Protein AF-A0A959L5H9-F1 (afdb_monomer_lite)

pLDDT: mean 72.54, std 14.06, range [42.75, 88.69]

Sequence (117 aa):
MKNISIQFVFLAFCGVVTWSSCSRAGGNDPGTEYMPDMFHSTAYEANLFDYYYFNTWGSEEDYVQYAMPRKPVKGTIPRGYFGLGASTDQETKSFYQGMPVNGFVPFYYKDTEEEST

Radius of gyration: 29.59 Å; chains: 1; bounding box: 73×29×78 Å

Structure (mmCIF, N/CA/C/O backbone):
data_AF-A0A959L5H9-F1
#
_entry.id   AF-A0A959L5H9-F1
#
loop_
_atom_site.group_PDB
_atom_site.id
_atom_site.type_symbol
_atom_site.label_atom_id
_atom_site.label_alt_id
_atom_site.label_comp_id
_atom_site.label_asym_id
_atom_site.label_entity_id
_atom_site.label_seq_id
_atom_site.pdbx_PDB_ins_code
_atom_site.Cartn_x
_atom_site.Cartn_y
_atom_site.Cartn_z
_atom_site.occupancy
_atom_site.B_iso_or_equiv
_atom_site.auth_seq_id
_atom_site.auth_comp_id
_atom_site.auth_asym_id
_atom_site.auth_atom_id
_atom_site.pdbx_PDB_model_num
ATOM 1 N N . MET A 1 1 ? -40.072 -2.320 46.435 1.00 53.44 1 MET A N 1
ATOM 2 C CA . MET A 1 1 ? -38.609 -2.436 46.650 1.00 53.44 1 MET A CA 1
ATOM 3 C C . MET A 1 1 ? -37.913 -3.421 45.701 1.00 53.44 1 MET A C 1
ATOM 5 O O . MET A 1 1 ? -36.801 -3.117 45.304 1.00 53.44 1 MET A O 1
ATOM 9 N N . LYS A 1 2 ? -38.535 -4.532 45.257 1.00 58.97 2 LYS A N 1
ATOM 10 C CA . LYS A 1 2 ? -37.909 -5.499 44.316 1.00 58.97 2 LYS A CA 1
ATOM 11 C C . LYS A 1 2 ? -37.506 -4.923 42.940 1.00 58.97 2 LYS A C 1
ATOM 13 O O . LYS A 1 2 ? -36.544 -5.387 42.344 1.00 58.97 2 LYS A O 1
ATOM 18 N N . ASN A 1 3 ? -38.212 -3.903 42.453 1.00 62.22 3 ASN A N 1
ATOM 19 C CA . ASN A 1 3 ? -38.055 -3.379 41.088 1.00 62.22 3 ASN A CA 1
ATOM 20 C C . ASN A 1 3 ? -36.878 -2.392 40.974 1.00 62.22 3 ASN A C 1
ATOM 22 O O . ASN A 1 3 ? -36.239 -2.299 39.933 1.00 62.22 3 ASN A O 1
ATOM 26 N N . ILE A 1 4 ? -36.577 -1.683 42.067 1.00 71.12 4 ILE A N 1
ATOM 27 C CA . ILE A 1 4 ? -35.489 -0.701 42.150 1.00 71.12 4 ILE A CA 1
ATOM 28 C C . ILE A 1 4 ? -34.124 -1.391 42.045 1.00 71.12 4 ILE A C 1
ATOM 30 O O . ILE A 1 4 ? -33.257 -0.923 41.316 1.00 71.12 4 ILE A O 1
ATOM 34 N N . SER A 1 5 ? -33.954 -2.555 42.678 1.00 71.62 5 SER A N 1
ATOM 35 C CA . SER A 1 5 ? -32.720 -3.343 42.576 1.00 71.62 5 SER A CA 1
ATOM 36 C C . SER A 1 5 ? -32.450 -3.833 41.147 1.00 71.62 5 SER A C 1
ATOM 38 O O . SER A 1 5 ? -31.308 -3.813 40.706 1.00 71.62 5 SER A O 1
ATOM 40 N N . ILE A 1 6 ? -33.494 -4.207 40.396 1.00 80.44 6 ILE A N 1
ATOM 41 C CA . ILE A 1 6 ? -33.372 -4.605 38.982 1.00 80.44 6 ILE A CA 1
ATOM 42 C C . ILE A 1 6 ? -32.982 -3.417 38.093 1.00 80.44 6 ILE A C 1
ATOM 44 O O . ILE A 1 6 ? -32.136 -3.570 37.216 1.00 80.44 6 ILE A O 1
ATOM 48 N N . GLN A 1 7 ? -33.536 -2.227 38.341 1.00 82.00 7 GLN A N 1
ATOM 49 C CA . GLN A 1 7 ? -33.172 -1.022 37.589 1.00 82.00 7 GLN A CA 1
ATOM 50 C C . GLN A 1 7 ? -31.712 -0.609 37.815 1.00 82.00 7 GLN A C 1
ATOM 52 O O . GLN A 1 7 ? -31.039 -0.235 36.859 1.00 82.00 7 GLN A O 1
ATOM 57 N N . PHE A 1 8 ? -31.188 -0.741 39.038 1.00 84.75 8 PHE A N 1
ATOM 58 C CA . PHE A 1 8 ? -29.773 -0.469 39.318 1.00 84.75 8 PHE A CA 1
ATOM 59 C C . PHE A 1 8 ? -28.826 -1.466 38.643 1.00 84.75 8 PHE A C 1
ATOM 61 O O . PHE A 1 8 ? -27.788 -1.060 38.125 1.00 84.75 8 PHE A O 1
ATOM 68 N N . VAL A 1 9 ? -29.190 -2.750 38.593 1.00 87.12 9 VAL A N 1
ATOM 69 C CA . VAL A 1 9 ? -28.406 -3.766 37.870 1.00 87.12 9 VAL A CA 1
ATOM 70 C C . VAL A 1 9 ? -28.407 -3.486 36.366 1.00 87.12 9 VAL A C 1
ATOM 72 O O . VAL A 1 9 ? -27.364 -3.578 35.724 1.00 87.12 9 VAL A O 1
ATOM 75 N N . PHE A 1 10 ? -29.550 -3.079 35.811 1.00 88.69 10 PHE A N 1
ATOM 76 C CA . PHE A 1 10 ? -29.655 -2.719 34.399 1.00 88.69 10 PHE A CA 1
ATOM 77 C C . PHE A 1 10 ? -28.828 -1.470 34.061 1.00 88.69 10 PHE A C 1
ATOM 79 O O . PHE A 1 10 ? -28.105 -1.455 33.068 1.00 88.69 10 PHE A O 1
ATOM 86 N N . LEU A 1 11 ? -28.860 -0.451 34.925 1.00 88.44 11 LEU A N 1
ATOM 87 C CA . LEU A 1 11 ? -28.059 0.764 34.767 1.00 88.44 11 LEU A CA 1
ATOM 88 C C . LEU A 1 11 ? -26.552 0.469 34.843 1.00 88.44 11 LEU A C 1
ATOM 90 O O . LEU A 1 11 ? -25.780 0.989 34.040 1.00 88.44 11 LEU A O 1
ATOM 94 N N . ALA A 1 12 ? -26.136 -0.394 35.775 1.00 88.12 12 ALA A N 1
ATOM 95 C CA . ALA A 1 12 ? -24.747 -0.827 35.896 1.00 88.12 12 ALA A CA 1
ATOM 96 C C . ALA A 1 12 ? -24.284 -1.600 34.651 1.00 88.12 12 ALA A C 1
ATOM 98 O O . ALA A 1 12 ? -23.188 -1.359 34.152 1.00 88.12 12 ALA A O 1
ATOM 99 N N . PHE A 1 13 ? -25.136 -2.471 34.104 1.00 88.06 13 PHE A N 1
ATOM 100 C CA . PHE A 1 13 ? -24.854 -3.187 32.861 1.00 88.06 13 PHE A CA 1
ATOM 101 C C . PHE A 1 13 ? -24.695 -2.230 31.671 1.00 88.06 13 PHE A C 1
ATOM 103 O O . PHE A 1 13 ? -23.698 -2.307 30.956 1.00 88.06 13 PHE A O 1
ATOM 110 N N . CYS A 1 14 ? -25.613 -1.272 31.500 1.00 86.12 14 CYS A N 1
ATOM 111 C CA . CYS A 1 14 ? -25.499 -0.248 30.459 1.00 86.12 14 CYS A CA 1
ATOM 112 C C . CYS A 1 14 ? -24.209 0.575 30.592 1.00 86.12 14 CYS A C 1
ATOM 114 O O . CYS A 1 14 ? -23.538 0.803 29.589 1.00 86.12 14 CYS A O 1
ATOM 116 N N . GLY A 1 15 ? -23.831 0.965 31.815 1.00 86.25 15 GLY A N 1
ATOM 117 C CA . GLY A 1 15 ? -22.597 1.713 32.067 1.00 86.25 15 GLY A CA 1
ATOM 118 C C . GLY A 1 15 ? -21.334 0.951 31.654 1.00 86.25 15 GLY A C 1
ATOM 119 O O . GLY A 1 15 ? -20.443 1.528 31.029 1.00 86.25 15 GLY A O 1
ATOM 120 N N . VAL A 1 16 ? -21.275 -0.356 31.933 1.00 84.44 16 VAL A N 1
ATOM 121 C CA . VAL A 1 16 ? -20.148 -1.214 31.526 1.00 84.44 16 VAL A CA 1
ATOM 122 C C . VAL A 1 16 ? -20.062 -1.326 30.003 1.00 84.44 16 VAL A C 1
ATOM 124 O O . VAL A 1 16 ? -18.981 -1.136 29.450 1.00 84.44 16 VAL A O 1
ATOM 127 N N . VAL A 1 17 ? -21.191 -1.544 29.317 1.00 84.25 17 VAL A N 1
ATOM 128 C CA . VAL A 1 17 ? -21.231 -1.660 27.847 1.00 84.25 17 VAL A CA 1
ATOM 129 C C . VAL A 1 17 ? -20.755 -0.370 27.172 1.00 84.25 17 VAL A C 1
ATOM 131 O O . VAL A 1 17 ? -19.949 -0.421 26.242 1.00 84.25 17 VAL A O 1
ATOM 134 N N . THR A 1 18 ? -21.184 0.796 27.667 1.00 81.25 18 THR A N 1
ATOM 135 C CA . THR A 1 18 ? -20.755 2.087 27.105 1.00 81.25 18 THR A CA 1
ATOM 136 C C . THR A 1 18 ? -19.272 2.368 27.328 1.00 81.25 18 THR A C 1
ATOM 138 O O . THR A 1 18 ? -18.630 2.948 26.455 1.00 81.25 18 THR A O 1
ATOM 141 N N . TRP A 1 19 ? -18.693 1.922 28.450 1.00 72.12 19 TRP A N 1
ATOM 142 C CA . TRP A 1 19 ? -17.262 2.104 28.714 1.00 72.12 19 TRP A CA 1
ATOM 143 C C . TRP A 1 19 ? -16.373 1.168 27.892 1.00 72.12 19 TRP A C 1
ATOM 145 O O . TRP A 1 19 ? -15.259 1.551 27.537 1.00 72.12 19 TRP A O 1
ATOM 155 N N . SER A 1 20 ? -16.858 -0.028 27.546 1.00 71.19 20 SER A N 1
ATOM 156 C CA . SER A 1 20 ? -16.147 -0.962 26.662 1.00 71.19 20 SER A CA 1
ATOM 157 C C . SER A 1 20 ? -16.190 -0.583 25.176 1.00 71.19 20 SER A C 1
ATOM 159 O O . SER A 1 20 ? -15.522 -1.226 24.375 1.00 71.19 20 SER A O 1
ATOM 161 N N . SER A 1 21 ? -16.949 0.449 24.789 1.00 68.56 21 SER A N 1
ATOM 162 C CA . SER A 1 21 ? -17.135 0.812 23.377 1.00 68.56 21 SER A CA 1
ATOM 163 C C . SER A 1 21 ? -15.960 1.578 22.751 1.00 68.56 21 SER A C 1
ATOM 165 O O . SER A 1 21 ? -15.939 1.749 21.534 1.00 68.56 21 SER A O 1
ATOM 167 N N . CYS A 1 22 ? -14.986 2.048 23.536 1.00 69.69 22 CYS A N 1
ATOM 168 C CA . CYS A 1 22 ? -13.755 2.613 22.982 1.00 69.69 22 CYS A CA 1
ATOM 169 C C . CYS A 1 22 ? -12.804 1.479 22.584 1.00 69.69 22 CYS A C 1
ATOM 171 O O . CYS A 1 22 ? -12.072 0.961 23.430 1.00 69.69 22 CYS A O 1
ATOM 173 N N . SER A 1 23 ? -12.783 1.120 21.300 1.00 67.25 23 SER A N 1
ATOM 174 C CA . SER A 1 23 ? -11.742 0.267 20.719 1.00 67.25 23 SER A CA 1
ATOM 175 C C . SER A 1 23 ? -10.386 0.971 20.860 1.00 67.25 23 SER A C 1
ATOM 177 O O . SER A 1 23 ? -10.095 1.937 20.154 1.00 67.25 23 SER A O 1
ATOM 179 N N . ARG A 1 24 ? -9.564 0.550 21.820 1.00 66.75 24 ARG A N 1
ATOM 180 C CA . ARG A 1 24 ? -8.186 1.037 21.925 1.00 66.75 24 ARG A CA 1
ATOM 181 C C . ARG A 1 24 ? -7.339 0.316 20.884 1.00 66.75 24 ARG A C 1
ATOM 183 O O . ARG A 1 24 ? -7.336 -0.908 20.874 1.00 66.75 24 ARG A O 1
ATOM 190 N N . ALA A 1 25 ? -6.581 1.075 20.097 1.00 71.12 25 ALA A N 1
ATOM 191 C CA . ALA A 1 25 ? -5.457 0.521 19.355 1.00 71.12 25 ALA A CA 1
ATOM 192 C C . ALA A 1 25 ? -4.476 -0.123 20.349 1.00 71.12 25 ALA A C 1
ATOM 194 O O . ALA A 1 25 ? -4.162 0.463 21.395 1.00 71.12 25 ALA A O 1
ATOM 195 N N . GLY A 1 26 ? -4.021 -1.336 20.062 1.00 73.62 26 GLY A N 1
ATOM 196 C CA . GLY A 1 26 ? -3.133 -2.071 20.951 1.00 73.62 26 GLY A CA 1
ATOM 197 C C . GLY A 1 26 ? -2.569 -3.321 20.295 1.00 73.62 26 GLY A C 1
ATOM 198 O O . GLY A 1 26 ? -3.276 -4.034 19.598 1.00 73.62 26 GLY A O 1
ATOM 199 N N . GLY A 1 27 ? -1.295 -3.620 20.557 1.00 80.69 27 GLY A N 1
ATOM 200 C CA . GLY A 1 27 ? -0.632 -4.810 20.016 1.00 80.69 27 GLY A CA 1
ATOM 201 C C . GLY A 1 27 ? -0.776 -4.918 18.494 1.00 80.69 27 GLY A C 1
ATOM 202 O O . GLY A 1 27 ? -0.262 -4.069 17.774 1.00 80.69 27 GLY A O 1
ATOM 203 N N . ASN A 1 28 ? -1.484 -5.959 18.042 1.00 76.44 28 ASN A N 1
ATOM 204 C CA . ASN A 1 28 ? -1.746 -6.256 16.627 1.00 76.44 28 ASN A CA 1
ATOM 205 C C . ASN A 1 28 ? -3.080 -5.688 16.108 1.00 76.44 28 ASN A C 1
ATOM 207 O O . ASN A 1 28 ? -3.462 -5.988 14.981 1.00 76.44 28 ASN A O 1
ATOM 211 N N . ASP A 1 29 ? -3.809 -4.926 16.923 1.00 77.00 29 ASP A N 1
ATOM 212 C CA . ASP A 1 29 ? -5.027 -4.235 16.512 1.00 77.00 29 ASP A CA 1
ATOM 213 C C . ASP A 1 29 ? -4.690 -2.753 16.262 1.00 77.00 29 ASP A C 1
ATOM 215 O O . ASP A 1 29 ? -4.423 -2.020 17.229 1.00 77.00 29 ASP A O 1
ATOM 219 N N . PRO A 1 30 ? -4.659 -2.296 14.993 1.00 73.62 30 PRO A N 1
ATOM 220 C CA . PRO A 1 30 ? -4.398 -0.896 14.662 1.00 73.62 30 PRO A CA 1
ATOM 221 C C . PRO A 1 30 ? -5.500 0.046 15.182 1.00 73.62 30 PRO A C 1
ATOM 223 O O . PRO A 1 30 ? -5.294 1.259 15.235 1.00 73.62 30 PRO A O 1
ATOM 226 N N . GLY A 1 31 ? -6.626 -0.496 15.657 1.00 80.19 31 GLY A N 1
ATOM 227 C CA . GLY A 1 31 ? -7.751 0.247 16.200 1.00 80.19 31 GLY A CA 1
ATOM 228 C C . GLY A 1 31 ? -8.831 0.507 15.155 1.00 80.19 31 GLY A C 1
ATOM 229 O O . GLY A 1 31 ? -8.935 -0.176 14.141 1.00 80.19 31 GLY A O 1
ATOM 230 N N . THR A 1 32 ? -9.681 1.497 15.430 1.00 79.56 32 THR A N 1
ATOM 231 C CA . THR A 1 32 ? -10.733 1.917 14.500 1.00 79.56 32 THR A CA 1
ATOM 232 C C . THR A 1 32 ? -10.297 3.138 13.713 1.00 79.56 32 THR A C 1
ATOM 234 O O . THR A 1 32 ? -9.891 4.156 14.274 1.00 79.56 32 THR A O 1
ATOM 237 N N . GLU A 1 33 ? -10.415 3.040 12.397 1.00 78.56 33 GLU A N 1
ATOM 238 C CA . GLU A 1 33 ? -10.102 4.131 11.489 1.00 78.56 33 GLU A CA 1
ATOM 239 C C . GLU A 1 33 ? -11.346 4.977 11.216 1.00 78.56 33 GLU A C 1
ATOM 241 O O . GLU A 1 33 ? -12.447 4.469 10.986 1.00 78.56 33 GLU A O 1
ATOM 246 N N . TYR A 1 34 ? -11.174 6.298 11.246 1.00 79.19 34 TYR A N 1
ATOM 247 C CA . TYR A 1 34 ? -12.222 7.236 10.869 1.00 79.19 34 TYR A CA 1
ATOM 248 C C . TYR A 1 34 ? -12.126 7.516 9.367 1.00 79.19 34 TYR A C 1
ATOM 250 O O . TYR A 1 34 ? -11.142 8.091 8.916 1.00 79.19 34 TYR A O 1
ATOM 258 N N . MET A 1 35 ? -13.166 7.141 8.614 1.00 83.69 35 MET A N 1
ATOM 259 C CA . MET A 1 35 ? -13.246 7.272 7.145 1.00 83.69 35 MET A CA 1
ATOM 260 C C . MET A 1 35 ? -12.166 6.478 6.371 1.00 83.69 35 MET A C 1
ATOM 262 O O . MET A 1 35 ? -11.369 7.064 5.640 1.00 83.69 35 MET A O 1
ATOM 266 N N . PRO A 1 36 ? -12.174 5.139 6.467 1.00 81.75 36 PRO A N 1
ATOM 267 C CA . PRO A 1 36 ? -11.160 4.276 5.844 1.00 81.75 36 PRO A CA 1
ATOM 268 C C . PRO A 1 36 ? -11.173 4.273 4.301 1.00 81.75 36 PRO A C 1
ATOM 270 O O . PRO A 1 36 ? -10.150 4.014 3.677 1.00 81.75 36 PRO A O 1
ATOM 273 N N . ASP A 1 37 ? -12.298 4.632 3.672 1.00 79.81 37 ASP A N 1
ATOM 274 C CA . ASP A 1 37 ? -12.442 4.735 2.206 1.00 79.81 37 ASP A CA 1
ATOM 275 C C . ASP A 1 37 ? -11.437 5.711 1.562 1.00 79.81 37 ASP A C 1
ATOM 277 O O . ASP A 1 37 ? -10.947 5.478 0.462 1.00 79.81 37 ASP A O 1
ATOM 281 N N . MET A 1 38 ? -11.074 6.788 2.268 1.00 81.25 38 MET A N 1
ATOM 282 C CA . MET A 1 38 ? -10.112 7.774 1.762 1.00 81.25 38 MET A CA 1
ATOM 283 C C . MET A 1 38 ? -8.658 7.472 2.136 1.00 81.25 38 MET A C 1
ATOM 285 O O . MET A 1 38 ? -7.760 8.096 1.573 1.00 81.25 38 MET A O 1
ATOM 289 N N . PHE A 1 39 ? -8.424 6.592 3.112 1.00 84.00 39 PHE A N 1
ATOM 290 C CA . PHE A 1 39 ? -7.076 6.249 3.569 1.00 84.00 39 PHE A CA 1
ATOM 291 C C . PHE A 1 39 ? -6.493 5.107 2.739 1.00 84.00 39 PHE A C 1
ATOM 293 O O . PHE A 1 39 ? -5.322 5.155 2.373 1.00 84.00 39 PHE A O 1
ATOM 300 N N . HIS A 1 40 ? -7.339 4.135 2.388 1.00 87.62 40 HIS A N 1
ATOM 301 C CA . HIS A 1 40 ? -6.930 2.969 1.625 1.00 87.62 40 HIS A CA 1
ATOM 302 C C . HIS A 1 40 ? -7.082 3.181 0.121 1.00 87.62 40 HIS A C 1
ATOM 304 O O . HIS A 1 40 ? -8.186 3.107 -0.436 1.00 87.62 40 HIS A O 1
ATOM 310 N N . SER A 1 41 ? -5.957 3.427 -0.547 1.00 82.75 41 SER A N 1
ATOM 311 C CA . SER A 1 41 ? -5.930 3.683 -1.986 1.00 82.75 41 SER A CA 1
ATOM 312 C C . SER A 1 41 ? -6.313 2.433 -2.781 1.00 82.75 41 SER A C 1
ATOM 314 O O . SER A 1 41 ? -5.794 1.344 -2.563 1.00 82.75 41 SER A O 1
ATOM 316 N N . THR A 1 42 ? -7.167 2.586 -3.799 1.00 85.50 42 THR A N 1
ATOM 317 C CA . THR A 1 42 ? -7.434 1.503 -4.771 1.00 85.50 42 THR A CA 1
ATOM 318 C C . THR A 1 42 ? -6.234 1.250 -5.697 1.00 85.50 42 THR A C 1
ATOM 320 O O . THR A 1 42 ? -6.155 0.219 -6.363 1.00 85.50 42 THR A O 1
ATOM 323 N N . ALA A 1 43 ? -5.305 2.206 -5.789 1.00 87.12 43 ALA A N 1
ATOM 324 C CA . ALA A 1 43 ? -4.076 2.066 -6.558 1.00 87.12 43 ALA A CA 1
ATOM 325 C C . ALA A 1 43 ? -3.028 1.251 -5.786 1.00 87.12 43 ALA A C 1
ATOM 327 O O . ALA A 1 43 ? -2.899 1.375 -4.573 1.00 87.12 43 ALA A O 1
ATOM 328 N N . TYR A 1 44 ? -2.234 0.459 -6.508 1.00 86.38 44 TYR A N 1
ATOM 329 C CA . TYR A 1 44 ? -1.104 -0.262 -5.926 1.00 86.38 44 TYR A CA 1
ATOM 330 C C . TYR A 1 44 ? 0.097 0.672 -5.776 1.00 86.38 44 TYR A C 1
ATOM 332 O O . TYR A 1 44 ? 0.704 1.075 -6.772 1.00 86.38 44 TYR A O 1
ATOM 340 N N . GLU A 1 45 ? 0.444 1.004 -4.537 1.00 84.94 45 GLU A N 1
ATOM 341 C CA . GLU A 1 45 ? 1.627 1.801 -4.228 1.00 84.94 45 GLU A CA 1
ATOM 342 C C . GLU A 1 45 ? 2.886 0.936 -4.095 1.00 84.94 45 GLU A C 1
ATOM 344 O O . GLU A 1 45 ? 2.852 -0.229 -3.697 1.00 84.94 45 GLU A O 1
ATOM 349 N N . ALA A 1 46 ? 4.036 1.512 -4.451 1.00 83.31 46 ALA A N 1
ATOM 350 C CA . ALA A 1 46 ? 5.305 0.805 -4.366 1.00 83.31 46 ALA A CA 1
ATOM 351 C C . ALA A 1 46 ? 5.734 0.642 -2.901 1.00 83.31 46 ALA A C 1
ATOM 353 O O . ALA A 1 46 ? 5.900 1.631 -2.192 1.00 83.31 46 ALA A O 1
ATOM 354 N N . ASN A 1 47 ? 6.005 -0.601 -2.486 1.00 80.50 47 ASN A N 1
ATOM 355 C CA . ASN A 1 47 ? 6.487 -0.944 -1.140 1.00 80.50 47 ASN A CA 1
ATOM 356 C C . ASN A 1 47 ? 5.506 -0.608 0.002 1.00 80.50 47 ASN A C 1
ATOM 358 O O . ASN A 1 47 ? 5.924 -0.447 1.148 1.00 80.50 47 ASN A O 1
ATOM 362 N N . LEU A 1 48 ? 4.211 -0.526 -0.303 1.00 85.12 48 LEU A N 1
ATOM 363 C CA . LEU A 1 48 ? 3.153 -0.380 0.687 1.00 85.12 48 LEU A CA 1
ATOM 364 C C . LEU A 1 48 ? 2.227 -1.594 0.616 1.00 85.12 48 LEU A C 1
ATOM 366 O O . LEU A 1 48 ? 1.855 -2.046 -0.467 1.00 85.12 48 LEU A O 1
ATOM 370 N N . PHE A 1 49 ? 1.871 -2.126 1.781 1.00 85.88 49 PHE A N 1
ATOM 371 C CA . PHE A 1 49 ? 0.856 -3.158 1.902 1.00 85.88 49 PHE A CA 1
ATOM 372 C C . PHE A 1 49 ? -0.382 -2.550 2.552 1.00 85.88 49 PHE A C 1
ATOM 374 O O . PHE A 1 49 ? -0.388 -2.305 3.755 1.00 85.88 49 PHE A O 1
ATOM 381 N N . ASP A 1 50 ? -1.391 -2.280 1.729 1.00 87.00 50 ASP A N 1
ATOM 382 C CA . ASP A 1 50 ? -2.576 -1.516 2.108 1.00 87.00 50 ASP A CA 1
ATOM 383 C C . ASP A 1 50 ? -3.856 -2.273 1.726 1.00 87.00 50 ASP A C 1
ATOM 385 O O . ASP A 1 50 ? -4.682 -1.825 0.929 1.00 87.00 50 ASP A O 1
ATOM 389 N N . TYR A 1 51 ? -3.973 -3.509 2.217 1.00 87.25 51 TYR A N 1
ATOM 390 C CA . TYR A 1 51 ? -5.130 -4.346 1.922 1.00 87.25 51 TYR A CA 1
ATOM 391 C C . TYR A 1 51 ? -6.354 -3.878 2.712 1.00 87.25 51 TYR A C 1
ATOM 393 O O . TYR A 1 51 ? -6.401 -3.982 3.938 1.00 87.25 51 TYR A O 1
ATOM 401 N N . TYR A 1 52 ? -7.381 -3.440 1.984 1.00 88.31 52 TYR A N 1
ATOM 402 C CA . TYR A 1 52 ? -8.665 -3.064 2.558 1.00 88.31 52 TYR A CA 1
ATOM 403 C C . TYR A 1 52 ? -9.817 -3.766 1.852 1.00 88.31 52 TYR A C 1
ATOM 405 O O . TYR A 1 52 ? -10.042 -3.583 0.654 1.00 88.31 52 TYR A O 1
ATOM 413 N N . TYR A 1 53 ? -10.577 -4.565 2.599 1.00 86.81 53 TYR A N 1
ATOM 414 C CA . TYR A 1 53 ? -11.560 -5.489 2.027 1.00 86.81 53 TYR A CA 1
ATOM 415 C C . TYR A 1 53 ? -12.721 -4.812 1.284 1.00 86.81 53 TYR A C 1
ATOM 417 O O . TYR A 1 53 ? -13.354 -5.446 0.446 1.00 86.81 53 TYR A O 1
ATOM 425 N N . PHE A 1 54 ? -13.033 -3.548 1.586 1.00 86.44 54 PHE A N 1
ATOM 426 C CA . PHE A 1 54 ? -14.079 -2.826 0.858 1.00 86.4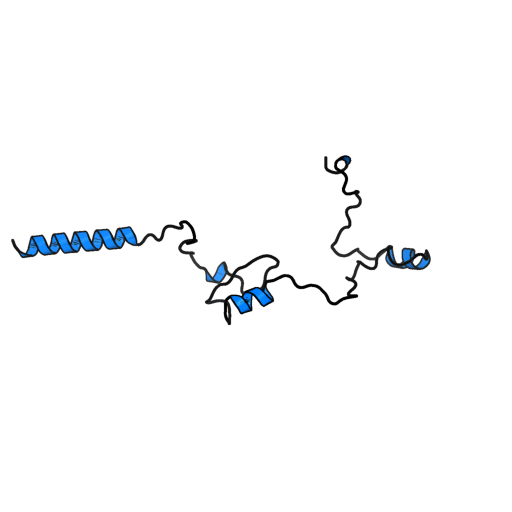4 54 PHE A CA 1
ATOM 427 C C . PHE A 1 54 ? -13.580 -2.196 -0.448 1.00 86.44 54 PHE A C 1
ATOM 429 O O . PHE A 1 54 ? -14.386 -1.998 -1.355 1.00 86.44 54 PHE A O 1
ATOM 436 N N . ASN A 1 55 ? -12.275 -1.915 -0.560 1.00 85.44 55 ASN A N 1
ATOM 437 C CA . ASN A 1 55 ? -11.681 -1.246 -1.725 1.00 85.44 55 ASN A CA 1
ATOM 438 C C . ASN A 1 55 ? -10.906 -2.211 -2.638 1.00 85.44 55 ASN A C 1
ATOM 440 O O . ASN A 1 55 ? -10.469 -1.815 -3.717 1.00 85.44 55 ASN A O 1
ATOM 444 N N . THR A 1 56 ? -10.739 -3.471 -2.234 1.00 84.00 56 THR A N 1
ATOM 445 C CA . THR A 1 56 ? -10.007 -4.496 -2.987 1.00 84.00 56 THR A CA 1
ATOM 446 C C . THR A 1 56 ? -10.938 -5.631 -3.405 1.00 84.00 56 THR A C 1
ATOM 448 O O . THR A 1 56 ? -11.825 -6.048 -2.664 1.00 84.00 56 THR A O 1
ATOM 451 N N . TRP A 1 57 ? -10.751 -6.134 -4.626 1.00 82.00 57 TRP A N 1
ATOM 452 C CA . TRP A 1 57 ? -11.493 -7.283 -5.140 1.00 82.00 57 TRP A CA 1
ATOM 453 C C . TRP A 1 57 ? -10.586 -8.512 -5.112 1.00 82.00 57 TRP A C 1
ATOM 455 O O . TRP A 1 57 ? -9.657 -8.596 -5.910 1.00 82.00 57 TRP A O 1
ATOM 465 N N . GLY A 1 58 ? -10.852 -9.460 -4.214 1.00 86.19 58 GLY A N 1
ATOM 466 C CA . GLY A 1 58 ? -10.087 -10.708 -4.115 1.00 86.19 58 GLY A CA 1
ATOM 467 C C . GLY A 1 58 ? -9.685 -11.040 -2.685 1.00 86.19 58 GLY A C 1
ATOM 468 O O . GLY A 1 58 ? -10.264 -10.509 -1.737 1.00 86.19 58 GLY A O 1
ATOM 469 N N . SER A 1 59 ? -8.723 -11.951 -2.542 1.00 88.00 59 SER A N 1
ATOM 470 C CA . SER A 1 59 ? -8.123 -12.259 -1.246 1.00 88.00 59 SER A CA 1
ATOM 471 C C . SER A 1 59 ? -6.924 -11.356 -0.949 1.00 88.00 59 SER A C 1
ATOM 473 O O . SER A 1 59 ? -6.392 -10.669 -1.826 1.00 88.00 59 SER A O 1
ATOM 475 N N . GLU A 1 60 ? -6.481 -11.370 0.306 1.00 87.75 60 GLU A N 1
ATOM 476 C CA . GLU A 1 60 ? -5.276 -10.663 0.732 1.00 87.75 60 GLU A CA 1
ATOM 477 C C . GLU A 1 60 ? -4.058 -11.118 -0.087 1.00 87.75 60 GLU A C 1
ATOM 479 O O . GLU A 1 60 ? -3.286 -10.297 -0.578 1.00 87.75 60 GLU A O 1
ATOM 484 N N . GLU A 1 61 ? -3.933 -12.423 -0.336 1.00 88.06 61 GLU A N 1
ATOM 485 C CA . GLU A 1 61 ? -2.835 -13.003 -1.109 1.00 88.06 61 GLU A CA 1
ATOM 486 C C . GLU A 1 61 ? -2.808 -12.504 -2.557 1.00 88.06 61 GLU A C 1
ATOM 488 O O . GLU A 1 61 ? -1.727 -12.247 -3.096 1.00 88.06 61 GLU A O 1
ATOM 493 N N . ASP A 1 62 ? -3.978 -12.333 -3.178 1.00 87.62 62 ASP A N 1
ATOM 494 C CA . ASP A 1 62 ? -4.089 -11.774 -4.525 1.00 87.62 62 ASP A CA 1
ATOM 495 C C . ASP A 1 62 ? -3.587 -10.327 -4.546 1.00 87.62 62 ASP A C 1
ATOM 497 O O . ASP A 1 62 ? -2.809 -9.956 -5.428 1.00 87.62 62 ASP A O 1
ATOM 501 N N . TYR A 1 63 ? -3.945 -9.519 -3.541 1.00 88.12 63 TYR A N 1
ATOM 502 C CA . TYR A 1 63 ? -3.450 -8.146 -3.414 1.00 88.12 63 TYR A CA 1
ATOM 503 C C . TYR A 1 6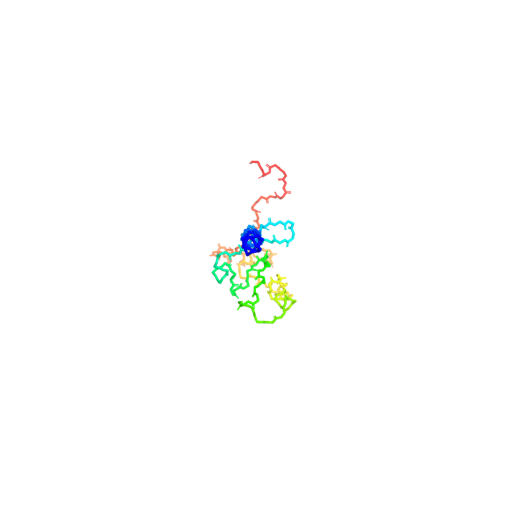3 ? -1.922 -8.104 -3.311 1.00 88.12 63 TYR A C 1
ATOM 505 O O . TYR A 1 63 ? -1.280 -7.327 -4.026 1.00 88.12 63 TYR A O 1
ATOM 513 N N . VAL A 1 64 ? -1.319 -8.981 -2.497 1.00 88.06 64 VAL A N 1
ATOM 514 C CA . VAL A 1 64 ? 0.144 -9.057 -2.346 1.00 88.06 64 VAL A CA 1
ATOM 515 C C . VAL A 1 64 ? 0.811 -9.287 -3.712 1.00 88.06 64 VAL A C 1
ATOM 517 O O . VAL A 1 64 ? 1.802 -8.629 -4.030 1.00 88.06 64 VAL A O 1
ATOM 520 N N . GLN A 1 65 ? 0.267 -10.151 -4.578 1.00 86.31 65 GLN A N 1
ATOM 521 C CA . GLN A 1 65 ? 0.846 -10.406 -5.908 1.00 86.31 65 GLN A CA 1
ATOM 522 C C . GLN A 1 65 ? 0.952 -9.152 -6.784 1.00 86.31 65 GLN A C 1
ATOM 524 O O . GLN A 1 65 ? 1.854 -9.074 -7.629 1.00 86.31 65 GLN A O 1
ATOM 529 N N . TYR A 1 66 ? 0.033 -8.198 -6.625 1.00 83.81 66 TYR A N 1
ATOM 530 C CA . TYR A 1 66 ? 0.002 -6.942 -7.375 1.00 83.81 66 TYR A CA 1
ATOM 531 C C . TYR A 1 66 ? 0.776 -5.812 -6.698 1.00 83.81 66 TYR A C 1
ATOM 533 O O . TYR A 1 66 ? 1.433 -5.051 -7.406 1.00 83.81 66 TYR A O 1
ATOM 541 N N . ALA A 1 67 ? 0.755 -5.742 -5.367 1.00 85.75 67 ALA A N 1
ATOM 542 C CA . ALA A 1 67 ? 1.475 -4.733 -4.593 1.00 85.75 67 ALA A CA 1
ATOM 543 C C . ALA A 1 67 ? 2.995 -4.980 -4.547 1.00 85.75 67 ALA A C 1
ATOM 545 O O . ALA A 1 67 ? 3.788 -4.043 -4.434 1.00 85.75 67 ALA A O 1
ATOM 546 N N . MET A 1 68 ? 3.436 -6.240 -4.661 1.00 85.56 68 MET A N 1
ATOM 547 C CA . MET A 1 68 ? 4.860 -6.574 -4.620 1.00 85.56 68 MET A CA 1
ATOM 548 C C . MET A 1 68 ? 5.630 -6.009 -5.829 1.00 85.56 68 MET A C 1
ATOM 550 O O . MET A 1 68 ? 5.214 -6.197 -6.979 1.00 85.56 68 MET A O 1
ATOM 554 N N . PRO A 1 69 ? 6.814 -5.399 -5.614 1.00 85.25 69 PRO A N 1
ATOM 555 C CA . PRO A 1 69 ? 7.658 -4.930 -6.703 1.00 85.25 69 PRO A CA 1
ATOM 556 C C . PRO A 1 69 ? 8.117 -6.107 -7.570 1.00 85.25 69 PRO A C 1
ATOM 558 O O . PRO A 1 69 ? 8.681 -7.095 -7.094 1.00 85.25 69 PRO A O 1
ATOM 561 N N . ARG A 1 70 ? 7.891 -5.992 -8.879 1.00 85.56 70 ARG A N 1
ATOM 562 C CA . ARG A 1 70 ? 8.245 -7.026 -9.857 1.00 85.56 70 ARG A CA 1
ATOM 563 C C . ARG A 1 70 ? 9.564 -6.697 -10.535 1.00 85.56 70 ARG A C 1
ATOM 565 O O . ARG A 1 70 ? 9.927 -5.537 -10.716 1.00 85.56 70 ARG A O 1
ATOM 572 N N . LYS A 1 71 ? 10.279 -7.739 -10.958 1.00 85.81 71 LYS A N 1
ATOM 573 C CA . LYS A 1 71 ? 11.486 -7.567 -11.770 1.00 85.81 71 LYS A CA 1
ATOM 574 C C . LYS A 1 71 ? 11.087 -7.262 -13.219 1.00 85.81 71 LYS A C 1
ATOM 576 O O . LYS A 1 71 ? 10.197 -7.938 -13.740 1.00 85.81 71 LYS A O 1
ATOM 581 N N . PRO A 1 72 ? 11.742 -6.297 -13.886 1.00 86.31 72 PRO A N 1
ATOM 582 C CA . PRO A 1 72 ? 11.548 -6.090 -15.315 1.00 86.31 72 PRO A CA 1
ATOM 583 C C . PRO A 1 72 ? 12.016 -7.320 -16.104 1.00 86.31 72 PRO A C 1
ATOM 585 O O . PRO A 1 72 ? 12.819 -8.128 -15.625 1.00 86.31 72 PRO A O 1
ATOM 588 N N . VAL A 1 73 ? 11.531 -7.460 -17.338 1.00 86.31 73 VAL A N 1
ATOM 589 C CA . VAL A 1 73 ? 11.948 -8.544 -18.240 1.00 86.31 73 VAL A CA 1
ATOM 590 C C . VAL A 1 73 ? 13.461 -8.471 -18.477 1.00 86.31 73 VAL A C 1
ATOM 592 O O . VAL A 1 73 ? 14.030 -7.384 -18.608 1.00 86.31 73 VAL A O 1
ATOM 595 N N . LYS A 1 74 ? 14.132 -9.628 -18.537 1.00 81.50 74 LYS A N 1
ATOM 596 C CA . LYS A 1 74 ? 15.583 -9.689 -18.771 1.00 81.50 74 LYS A CA 1
ATOM 597 C C . LYS A 1 74 ? 15.940 -8.971 -20.077 1.00 81.50 74 LYS A C 1
ATOM 599 O O . LYS A 1 74 ? 15.316 -9.220 -21.101 1.00 81.50 74 LYS A O 1
ATOM 604 N N . GLY A 1 75 ? 16.946 -8.098 -20.027 1.00 77.56 75 GLY A N 1
ATOM 605 C CA . GLY A 1 75 ? 17.362 -7.287 -21.176 1.00 77.56 75 GLY A CA 1
ATOM 606 C C . GLY A 1 75 ? 16.552 -6.002 -21.386 1.00 77.56 75 GLY A C 1
ATOM 607 O O . GLY A 1 75 ? 16.824 -5.280 -22.339 1.00 77.56 75 GLY A O 1
ATOM 608 N N . THR A 1 76 ? 15.592 -5.682 -20.508 1.00 75.69 76 THR A N 1
ATOM 609 C CA . THR A 1 76 ? 14.930 -4.367 -20.518 1.00 75.69 76 THR A CA 1
ATOM 610 C C . THR A 1 76 ? 15.949 -3.284 -20.186 1.00 75.69 76 THR A C 1
ATOM 612 O O . THR A 1 76 ? 16.538 -3.295 -19.106 1.00 75.69 76 THR A O 1
ATOM 615 N N . ILE A 1 77 ? 16.131 -2.334 -21.100 1.00 74.75 77 ILE A N 1
ATOM 616 C CA . ILE A 1 77 ? 16.961 -1.150 -20.881 1.00 74.75 77 ILE A CA 1
ATOM 617 C C . ILE A 1 77 ? 16.021 0.031 -20.602 1.00 74.75 77 ILE A C 1
ATOM 619 O O . ILE A 1 77 ? 15.226 0.380 -21.480 1.00 74.75 77 ILE A O 1
ATOM 623 N N . PRO A 1 78 ? 16.073 0.656 -19.410 1.00 74.31 78 PRO A N 1
ATOM 624 C CA . PRO A 1 78 ? 15.270 1.839 -19.135 1.00 74.31 78 PRO A CA 1
ATOM 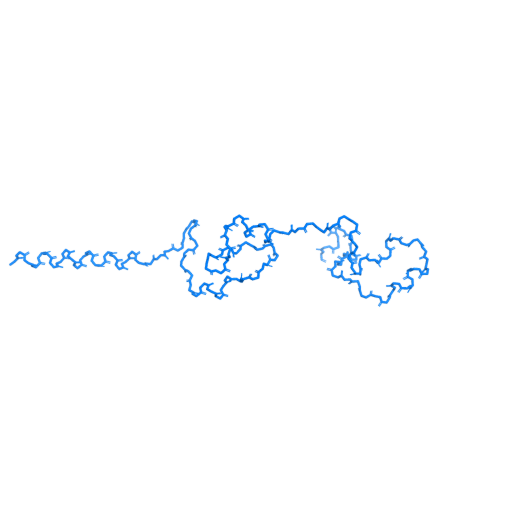625 C C . PRO A 1 78 ? 15.644 2.978 -20.089 1.00 74.31 78 PRO A C 1
ATOM 627 O O . PRO A 1 78 ? 16.820 3.215 -20.378 1.00 74.31 78 PRO A O 1
ATOM 630 N N . ARG A 1 79 ? 14.649 3.734 -20.561 1.00 65.62 79 ARG A N 1
ATOM 631 C CA . ARG A 1 79 ? 14.899 4.945 -21.354 1.00 65.62 79 ARG A CA 1
ATOM 632 C C . ARG A 1 79 ? 15.715 5.925 -20.512 1.00 65.62 79 ARG A C 1
ATOM 634 O O . ARG A 1 79 ? 15.255 6.307 -19.448 1.00 65.62 79 ARG A O 1
ATOM 641 N N . GLY A 1 80 ? 16.891 6.329 -20.992 1.00 63.34 80 GLY A N 1
ATOM 642 C CA . GLY A 1 80 ? 17.836 7.175 -20.250 1.00 63.34 80 GLY A CA 1
ATOM 643 C C . GLY A 1 80 ? 18.940 6.401 -19.519 1.00 63.34 80 GLY A C 1
ATOM 644 O O . GLY A 1 80 ? 19.942 7.002 -19.171 1.00 63.34 80 GLY A O 1
ATOM 645 N N . TYR A 1 81 ? 18.823 5.077 -19.369 1.00 61.00 81 TYR A N 1
ATOM 646 C CA . TYR A 1 81 ? 19.922 4.213 -18.909 1.00 61.00 81 TYR A CA 1
ATOM 647 C C . TYR A 1 81 ? 20.861 3.798 -20.055 1.00 61.00 81 TYR A C 1
ATOM 649 O O . TYR A 1 81 ? 21.952 3.280 -19.832 1.00 61.00 81 TYR A O 1
ATOM 657 N N . PHE A 1 82 ? 20.466 4.067 -21.305 1.00 57.28 82 PHE A N 1
ATOM 658 C CA . PHE A 1 82 ? 21.358 4.018 -22.463 1.00 57.28 82 PHE A CA 1
ATOM 659 C C . PHE A 1 82 ? 22.276 5.254 -22.451 1.00 57.28 82 PHE A C 1
ATOM 661 O O . PHE A 1 82 ? 22.189 6.14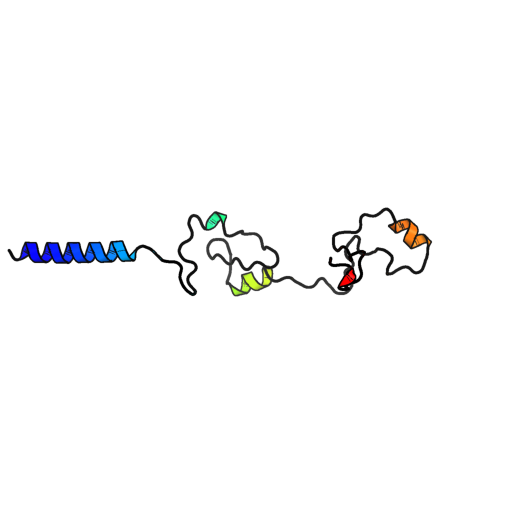0 -23.293 1.00 57.28 82 PHE A O 1
ATOM 668 N N . GLY A 1 83 ? 23.093 5.357 -21.407 1.00 52.41 83 GLY A N 1
ATOM 669 C CA . GLY A 1 83 ? 24.026 6.446 -21.177 1.00 52.41 83 GLY A CA 1
ATOM 670 C C . GLY A 1 83 ? 25.413 5.868 -20.950 1.00 52.41 83 GLY A C 1
ATOM 671 O O . GLY A 1 83 ? 25.661 5.245 -19.925 1.00 52.41 83 GLY A O 1
ATOM 672 N N . LEU A 1 84 ? 26.306 6.079 -21.921 1.00 52.00 84 LEU A N 1
ATOM 673 C CA . LEU A 1 84 ? 27.772 5.947 -21.839 1.00 52.00 84 LEU A CA 1
ATOM 674 C C . LEU A 1 84 ? 28.388 4.562 -21.537 1.00 52.00 84 LEU A C 1
ATOM 676 O O . LEU A 1 84 ? 29.519 4.335 -21.961 1.00 52.00 84 LEU A O 1
ATOM 680 N N . GLY A 1 85 ? 27.698 3.643 -20.855 1.00 50.97 85 GLY A N 1
ATOM 681 C CA . GLY A 1 85 ? 28.264 2.368 -20.390 1.00 50.97 85 GLY A CA 1
ATOM 682 C C . GLY A 1 85 ? 28.348 1.254 -21.441 1.00 50.97 85 GLY A C 1
ATOM 683 O O . GLY A 1 85 ? 29.145 0.335 -21.285 1.00 50.97 85 GLY A O 1
ATOM 684 N N . ALA A 1 86 ? 27.555 1.330 -22.516 1.00 48.31 86 ALA A N 1
ATOM 685 C CA . ALA A 1 86 ? 27.493 0.294 -23.558 1.00 48.31 86 ALA A CA 1
ATOM 686 C C . ALA A 1 86 ? 28.274 0.638 -24.839 1.00 48.31 86 ALA A C 1
ATOM 688 O O . ALA A 1 86 ? 28.390 -0.202 -25.727 1.00 48.31 86 ALA A O 1
ATOM 689 N N . SER A 1 87 ? 28.797 1.859 -24.961 1.00 51.84 87 SER A N 1
ATOM 690 C CA . SER A 1 87 ? 29.433 2.331 -26.192 1.00 51.84 87 SER A CA 1
ATOM 691 C C . SER A 1 87 ? 30.878 2.758 -25.956 1.00 51.84 87 SER A C 1
ATOM 693 O O . SER A 1 87 ? 31.143 3.790 -25.332 1.00 51.84 87 SER A O 1
ATOM 695 N N . THR A 1 88 ? 31.816 1.983 -26.496 1.00 56.28 88 THR A N 1
ATOM 696 C CA . THR A 1 88 ? 33.241 2.343 -26.560 1.00 56.28 88 THR A CA 1
ATOM 697 C C . THR A 1 88 ? 33.488 3.488 -27.555 1.00 56.28 88 THR A C 1
ATOM 699 O O . THR A 1 88 ? 34.441 4.243 -27.381 1.00 56.28 88 THR A O 1
ATOM 702 N N . ASP A 1 89 ? 32.584 3.681 -28.522 1.00 62.75 89 ASP A N 1
ATOM 703 C CA . ASP A 1 89 ? 32.711 4.674 -29.588 1.00 62.75 89 ASP A CA 1
ATOM 704 C C . ASP A 1 89 ? 32.265 6.087 -29.182 1.00 62.75 89 ASP A C 1
ATOM 706 O O . ASP A 1 89 ? 31.196 6.308 -28.597 1.00 62.75 89 ASP A O 1
ATOM 710 N N . GLN A 1 90 ? 33.102 7.063 -29.542 1.00 62.84 90 GLN A N 1
ATOM 711 C CA . GLN A 1 90 ? 32.963 8.488 -29.229 1.00 62.84 90 GLN A CA 1
ATOM 712 C C . GLN A 1 90 ? 31.706 9.126 -29.857 1.00 62.84 90 GLN A C 1
ATOM 714 O O . GLN A 1 90 ? 31.111 10.006 -29.239 1.00 62.84 90 GLN A O 1
ATOM 719 N N . GLU A 1 91 ? 31.267 8.669 -31.036 1.00 63.22 91 GLU A N 1
ATOM 720 C CA . GLU A 1 91 ? 30.079 9.200 -31.735 1.00 63.22 91 GLU A CA 1
ATOM 721 C C . GLU A 1 91 ? 28.765 8.855 -31.032 1.00 63.22 91 GLU A C 1
ATOM 723 O O . GLU A 1 91 ? 27.858 9.676 -30.905 1.00 63.22 91 GLU A O 1
ATOM 728 N N . THR A 1 92 ? 28.664 7.638 -30.506 1.00 60.47 92 THR A N 1
ATOM 729 C CA . THR A 1 92 ? 27.531 7.244 -29.669 1.00 60.47 92 THR A CA 1
ATOM 730 C C . THR A 1 92 ? 27.483 8.092 -28.402 1.00 60.47 92 THR A C 1
ATOM 732 O O . THR A 1 92 ? 26.417 8.569 -28.026 1.00 60.47 92 THR A O 1
ATOM 735 N N . LYS A 1 93 ? 28.632 8.384 -27.778 1.00 60.22 93 LYS A N 1
ATOM 736 C CA . LYS A 1 93 ? 28.681 9.251 -26.591 1.00 60.22 93 LYS A CA 1
ATOM 737 C C . LYS A 1 93 ? 28.189 10.669 -26.885 1.00 60.22 93 LYS A C 1
ATOM 739 O O . LYS A 1 93 ? 27.445 11.208 -26.072 1.00 60.22 93 LYS A O 1
ATOM 744 N N . SER A 1 94 ? 28.551 11.255 -28.027 1.00 62.84 94 SER A N 1
ATOM 745 C CA . SER A 1 94 ? 28.095 12.597 -28.413 1.00 62.84 94 SER A CA 1
ATOM 746 C C . SER A 1 94 ? 26.615 12.645 -28.800 1.00 62.84 94 SER A C 1
ATOM 748 O O . SER A 1 94 ? 25.947 13.632 -28.501 1.00 62.84 94 SER A O 1
ATOM 750 N N . PHE A 1 95 ? 26.059 11.574 -29.372 1.00 62.50 95 PHE A N 1
ATOM 751 C CA . PHE A 1 95 ? 24.618 11.475 -29.633 1.00 62.50 95 PHE A CA 1
ATOM 752 C C . PHE A 1 95 ? 23.781 11.450 -28.338 1.00 62.50 95 PHE A C 1
ATOM 754 O O . PHE A 1 95 ? 22.720 12.069 -28.270 1.00 62.50 95 PHE A O 1
ATOM 761 N N . TYR A 1 96 ? 24.272 10.787 -27.284 1.00 58.56 96 TYR A N 1
ATOM 762 C CA . TYR A 1 96 ? 23.563 10.666 -26.000 1.00 58.56 96 TYR A CA 1
ATOM 763 C C . TYR A 1 96 ? 23.848 11.805 -24.999 1.00 58.56 96 TYR A C 1
ATOM 765 O O . TYR A 1 96 ? 23.163 11.892 -23.981 1.00 58.56 96 TYR A O 1
ATOM 773 N N . GLN A 1 97 ? 24.786 12.719 -25.286 1.00 59.41 97 GLN A N 1
ATOM 774 C CA . GLN A 1 97 ? 25.162 13.852 -24.414 1.00 59.41 97 GLN A CA 1
ATOM 775 C C . GLN A 1 97 ? 24.036 14.872 -24.147 1.00 59.41 97 GLN A C 1
ATOM 777 O O . GLN A 1 97 ? 24.156 15.669 -23.220 1.00 59.41 97 GLN A O 1
ATOM 782 N N . GLY A 1 98 ? 22.953 14.862 -24.932 1.00 55.91 98 GLY A N 1
ATOM 783 C CA . GLY A 1 98 ? 21.821 15.790 -24.794 1.00 55.91 98 GLY A CA 1
ATOM 784 C C . GLY A 1 98 ? 20.525 15.168 -24.266 1.00 55.91 98 GLY A C 1
ATOM 785 O O . GLY A 1 98 ? 19.512 15.861 -24.174 1.00 55.91 98 GLY A O 1
ATOM 786 N N . MET A 1 99 ? 20.513 13.869 -23.953 1.00 56.34 99 MET A N 1
ATOM 787 C CA . MET A 1 99 ? 19.315 13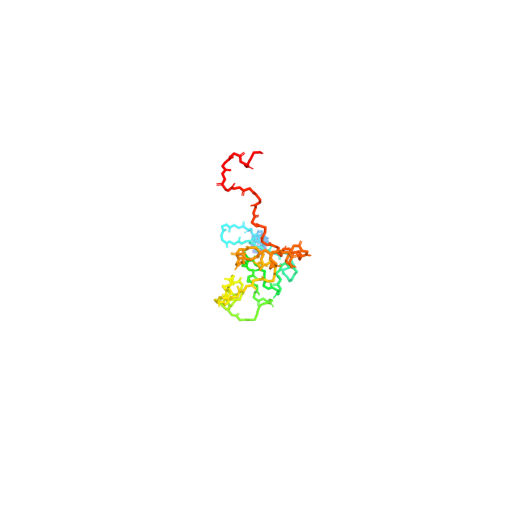.196 -23.450 1.00 56.34 99 MET A CA 1
ATOM 788 C C . MET A 1 99 ? 19.288 13.239 -21.916 1.00 56.34 99 MET A C 1
ATOM 790 O O . MET A 1 99 ? 20.264 12.821 -21.293 1.00 56.34 99 MET A O 1
ATOM 794 N N . PRO A 1 100 ? 18.191 13.692 -21.278 1.00 53.47 100 PRO A N 1
ATOM 795 C CA . PRO A 1 100 ? 18.082 13.637 -19.827 1.00 53.47 100 PRO A CA 1
ATOM 796 C C . PRO A 1 100 ? 18.103 12.173 -19.370 1.00 53.47 100 PRO A C 1
ATOM 798 O O . PRO A 1 100 ? 17.260 11.363 -19.767 1.00 53.47 100 PRO A O 1
ATOM 801 N N . VAL A 1 101 ? 19.101 11.840 -18.554 1.00 55.56 101 VAL A N 1
ATOM 802 C CA . VAL A 1 101 ? 19.256 10.533 -17.912 1.00 55.56 101 VAL A CA 1
ATOM 803 C C . VAL A 1 101 ? 18.059 10.345 -16.977 1.00 55.56 101 VAL A C 1
ATOM 805 O O . VAL A 1 101 ? 17.822 11.163 -16.091 1.00 55.56 101 VAL A O 1
ATOM 808 N N . ASN A 1 102 ? 17.246 9.316 -17.203 1.00 46.59 102 ASN A N 1
ATOM 809 C CA . ASN A 1 102 ? 16.058 9.090 -16.386 1.00 46.59 102 ASN A CA 1
ATOM 810 C C . ASN A 1 102 ? 16.461 8.472 -15.041 1.00 46.59 102 ASN A C 1
ATOM 812 O O . ASN A 1 102 ? 16.890 7.321 -14.999 1.00 46.59 102 ASN A O 1
ATOM 816 N N . GLY A 1 103 ? 16.294 9.246 -13.967 1.00 49.88 103 GLY A N 1
ATOM 817 C CA . GLY A 1 103 ? 15.689 8.814 -12.700 1.00 49.88 103 GLY A CA 1
ATOM 818 C C . GLY A 1 103 ? 16.414 7.807 -11.803 1.00 49.88 103 GLY A C 1
ATOM 819 O O . GLY A 1 103 ? 16.065 7.722 -10.633 1.00 49.88 103 GLY A O 1
ATOM 820 N N . PHE A 1 104 ? 17.431 7.087 -12.272 1.00 46.34 104 PHE A N 1
ATOM 821 C CA . PHE A 1 104 ? 18.370 6.377 -11.405 1.00 46.34 104 PHE A CA 1
ATOM 822 C C . PHE A 1 104 ? 19.712 7.066 -11.557 1.00 46.34 104 PHE A C 1
ATOM 824 O O . PHE A 1 104 ? 20.496 6.721 -12.436 1.00 46.34 104 PHE A O 1
ATOM 831 N N . VAL A 1 105 ? 19.917 8.113 -10.760 1.00 42.75 105 VAL A N 1
ATOM 832 C CA . VAL A 1 105 ? 21.203 8.796 -10.637 1.00 42.75 105 VAL A CA 1
ATOM 833 C C . VAL A 1 105 ? 22.195 7.745 -10.123 1.00 42.75 105 VAL A C 1
ATOM 835 O O . VAL A 1 105 ? 22.071 7.342 -8.967 1.00 42.75 105 VAL A O 1
ATOM 838 N N . PRO A 1 106 ? 23.168 7.260 -10.921 1.00 44.69 106 PRO A N 1
ATOM 839 C CA . PRO A 1 106 ? 24.365 6.718 -10.305 1.00 44.69 106 PRO A CA 1
ATOM 840 C C . PRO A 1 106 ? 25.003 7.941 -9.658 1.00 44.69 106 PRO A C 1
ATOM 842 O O . PRO A 1 106 ? 25.356 8.882 -10.373 1.00 44.69 106 PRO A O 1
ATOM 845 N N . PHE A 1 107 ? 25.019 8.009 -8.328 1.00 45.78 107 PHE A N 1
ATOM 846 C CA . PHE A 1 107 ? 25.667 9.109 -7.622 1.00 45.78 107 PHE A CA 1
ATOM 847 C C . PHE A 1 107 ? 27.009 9.418 -8.307 1.00 45.78 107 PHE A C 1
ATOM 849 O O . PHE A 1 107 ? 27.767 8.508 -8.642 1.00 45.78 107 PHE A O 1
ATOM 856 N N . TYR A 1 108 ? 27.284 10.699 -8.579 1.00 49.97 108 TYR A N 1
ATOM 857 C CA . TYR A 1 108 ? 28.584 11.128 -9.122 1.00 49.97 108 TYR A CA 1
ATOM 858 C C . TYR A 1 108 ? 29.741 10.835 -8.151 1.00 49.97 108 TYR A C 1
ATOM 860 O O . TYR A 1 108 ? 30.907 10.971 -8.521 1.00 49.97 108 TYR A O 1
ATOM 868 N N . TYR A 1 109 ? 29.389 10.430 -6.934 1.00 51.06 109 TYR A N 1
ATOM 869 C CA . TYR A 1 109 ? 30.256 10.086 -5.831 1.00 51.06 109 TYR A CA 1
ATOM 870 C C . TYR A 1 109 ? 30.416 8.573 -5.738 1.00 51.06 109 TYR A C 1
ATOM 872 O O . TYR A 1 109 ? 29.486 7.805 -6.005 1.00 51.06 109 TYR A O 1
ATOM 880 N N . LYS A 1 110 ? 31.620 8.136 -5.384 1.00 51.75 110 LYS A N 1
ATOM 881 C CA . LYS A 1 110 ? 31.865 6.727 -5.079 1.00 51.75 110 LYS A CA 1
ATOM 882 C C . LYS A 1 110 ? 31.225 6.415 -3.731 1.00 51.75 110 LYS A C 1
ATOM 884 O O . LYS A 1 110 ? 31.186 7.266 -2.850 1.00 51.75 110 LYS A O 1
ATOM 889 N N . ASP A 1 111 ? 30.769 5.177 -3.563 1.00 52.66 111 ASP A N 1
ATOM 890 C CA . ASP A 1 111 ? 30.262 4.666 -2.283 1.00 52.66 111 ASP A CA 1
ATOM 891 C C . ASP A 1 111 ? 31.448 4.498 -1.305 1.00 52.66 111 ASP A C 1
ATOM 893 O O . ASP A 1 111 ? 31.993 3.412 -1.103 1.00 52.66 111 ASP A O 1
ATOM 897 N N . THR A 1 112 ? 31.949 5.623 -0.797 1.00 64.44 112 THR A N 1
ATOM 898 C CA . THR A 1 112 ? 33.079 5.744 0.128 1.00 64.44 112 THR A CA 1
ATOM 899 C C . THR A 1 112 ? 32.710 6.725 1.229 1.00 64.44 112 THR A C 1
ATOM 901 O O . THR A 1 112 ? 32.115 7.763 0.949 1.00 64.44 112 THR A O 1
ATOM 904 N N . GLU A 1 113 ? 33.089 6.422 2.472 1.00 62.91 113 GLU A N 1
ATOM 905 C CA . GLU A 1 113 ? 32.670 7.201 3.649 1.00 62.91 113 GLU A CA 1
ATOM 906 C C . GLU A 1 113 ? 33.103 8.677 3.608 1.00 62.91 113 GLU A C 1
ATOM 908 O O . GLU A 1 113 ? 32.459 9.521 4.220 1.00 62.91 113 GLU A O 1
ATOM 913 N N . GLU A 1 114 ? 34.148 9.006 2.844 1.00 62.75 114 GLU A N 1
ATOM 914 C CA . GLU A 1 114 ? 34.683 10.368 2.713 1.00 62.75 114 GLU A CA 1
ATOM 915 C C . GLU A 1 114 ? 33.751 11.335 1.959 1.00 62.75 114 GLU A C 1
ATOM 917 O O . GLU A 1 114 ? 33.789 12.539 2.204 1.00 62.75 114 GLU A O 1
ATOM 922 N N . GLU A 1 115 ? 32.903 10.833 1.054 1.00 55.50 115 GLU A N 1
ATOM 923 C CA . GLU A 1 115 ? 31.997 11.671 0.248 1.00 55.50 115 GLU A CA 1
ATOM 924 C C . GLU A 1 115 ? 30.593 11.809 0.868 1.00 55.50 115 GLU A C 1
ATOM 926 O O . GLU A 1 115 ? 29.737 12.493 0.309 1.00 55.50 115 GLU A O 1
ATOM 931 N N . SER A 1 116 ? 30.357 11.204 2.040 1.00 53.16 116 SER A N 1
ATOM 932 C CA . SER A 1 116 ? 29.069 11.219 2.752 1.00 53.16 116 SER A CA 1
ATOM 933 C C . SER A 1 116 ? 29.047 12.157 3.977 1.00 53.16 116 SER A C 1
ATOM 935 O O . SER A 1 116 ? 28.26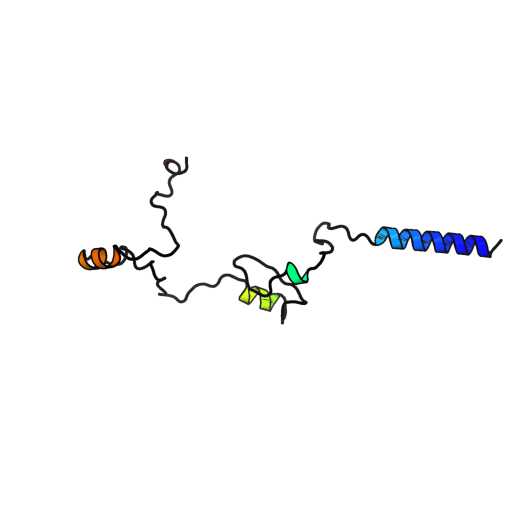4 11.925 4.905 1.00 53.16 116 SER A O 1
ATOM 937 N N . THR A 1 117 ? 29.886 13.203 3.981 1.00 46.34 117 THR A N 1
ATOM 938 C CA . THR A 1 117 ? 29.992 14.226 5.050 1.00 46.34 117 THR A CA 1
ATOM 939 C C . THR A 1 117 ? 29.531 15.608 4.615 1.00 46.34 117 THR A C 1
ATOM 941 O O . THR A 1 117 ? 29.850 16.006 3.473 1.00 46.34 117 THR A O 1
#

Secondary structure (DSSP, 8-state):
-HHHHHHHHHHHHHHHHHHTT----BTTB--PPSSGGGTS-SS--TT-----TTT--S-HHHHHHHHSPPPPPTTPPPTTT-SSSS--SHHHHHHHTTSPP-S----SS-S-GGG--

Foldseek 3Di:
DVVVVVVVVVVVVVVVVVVVPQFDCDDPRNTDDDPVVVVQDLDQDAPDQRDDPVSDDDDSVVSCVVNYDDDDDPPDQPDLNLADPPDPDPVSNVVSVPDHRPDPPPDPDDPDPVVVD